Protein AF-A0A7X7FTR9-F1 (afdb_monomer)

Radius of gyration: 17.72 Å; Cα contacts (8 Å, |Δi|>4): 50; chains: 1; bounding box: 36×40×45 Å

Secondary structure (DSSP, 8-state):
-TT-TT---EE--TTHHHHHHHS---SS-HHHHS-SEE--SHHHHHHHHH-TT-----TTHHHHHHHHHTTGGG--HHHHHHHHHT-

Mean predicted aligned error: 7.65 Å

Foldseek 3Di:
DVCDDPDFDEAAPLCVVVCCVPDDHDPDDCPVLPDFHYDNDDVVVVVQVVDPPRPRDGPCVVVNCCVPVNPCPVVDVVVVVVVVVVD

Nearest PDB structures (foldseek):
  8a0c-assembly1_B  TM=8.440E-01  e=2.319E-01  Haemophilus influenzae
  8a0c-assembly1_A  TM=8.253E-01  e=1.195E+00  Haemophilus influenzae

pLDDT: mean 81.58, std 10.78, range [44.09, 96.19]

Solvent-accessible surface area (backbone atoms only — not comparable to full-atom values): 5602 Å² total; per-residue (Å²): 116,84,76,51,84,98,54,67,61,74,43,72,57,59,54,48,72,62,48,60,75,74,42,81,78,67,96,57,62,60,76,79,77,57,69,49,47,73,32,56,49,68,67,56,44,53,52,53,71,69,41,93,75,60,82,40,67,48,95,58,47,68,62,50,46,41,74,77,57,49,92,46,88,74,73,41,70,65,61,55,49,54,58,59,75,75,107

Structure (mmCIF, N/CA/C/O backbone):
data_AF-A0A7X7FTR9-F1
#
_entry.id   AF-A0A7X7FTR9-F1
#
loop_
_atom_site.group_PDB
_atom_site.id
_atom_site.type_symbol
_atom_site.label_atom_id
_atom_site.label_alt_id
_atom_site.label_comp_id
_atom_site.label_asym_id
_atom_site.label_entity_id
_atom_site.label_seq_id
_atom_site.pdbx_PDB_ins_code
_atom_site.Cartn_x
_atom_site.Cartn_y
_atom_site.Cartn_z
_atom_site.occupancy
_atom_site.B_iso_or_equiv
_atom_site.auth_seq_id
_atom_site.auth_comp_id
_atom_site.auth_asym_id
_atom_site.auth_atom_id
_atom_site.pdbx_PDB_model_num
ATOM 1 N N . TYR A 1 1 ? -8.580 3.950 5.517 1.00 44.09 1 TYR A N 1
ATOM 2 C CA . TYR A 1 1 ? -8.695 3.792 4.052 1.00 44.09 1 TYR A CA 1
ATOM 3 C C . TYR A 1 1 ? -7.546 2.942 3.539 1.00 44.09 1 TYR A C 1
ATOM 5 O O . TYR A 1 1 ? -7.824 1.909 2.948 1.00 44.09 1 TYR A O 1
ATOM 13 N N . LEU A 1 2 ? -6.287 3.259 3.891 1.00 54.06 2 LEU A N 1
ATOM 14 C CA . LEU A 1 2 ? -5.279 2.203 4.033 1.00 54.06 2 LEU A CA 1
ATOM 15 C C . LEU A 1 2 ? -5.867 1.140 4.981 1.00 54.06 2 LEU A C 1
ATOM 17 O O . LEU A 1 2 ? -6.400 1.492 6.031 1.00 54.06 2 LEU A O 1
ATOM 21 N N . LEU A 1 3 ? -5.858 -0.125 4.571 1.00 64.69 3 LEU A N 1
ATOM 22 C CA . LEU A 1 3 ? -6.317 -1.270 5.366 1.00 64.69 3 LEU A CA 1
ATOM 23 C C . LEU A 1 3 ? -7.834 -1.291 5.642 1.00 64.69 3 LEU A C 1
ATOM 25 O O . LEU A 1 3 ? -8.284 -1.280 6.788 1.00 64.69 3 LEU A O 1
ATOM 29 N N . LEU A 1 4 ? -8.646 -1.374 4.580 1.00 66.62 4 LEU A N 1
ATOM 30 C CA . LEU A 1 4 ? -10.024 -1.857 4.719 1.00 66.62 4 LEU A CA 1
ATOM 31 C C . LEU A 1 4 ? -10.008 -3.222 5.425 1.00 66.62 4 LEU A C 1
ATOM 33 O O . LEU A 1 4 ? -9.199 -4.098 5.101 1.00 66.62 4 LEU A O 1
ATOM 37 N N . LYS A 1 5 ? -10.885 -3.386 6.419 1.00 66.69 5 LYS A N 1
ATOM 38 C CA . LYS A 1 5 ? -10.989 -4.634 7.172 1.00 66.69 5 LYS A CA 1
ATOM 39 C C . LYS A 1 5 ? -11.285 -5.779 6.195 1.00 66.69 5 LYS A C 1
ATOM 41 O O . LYS A 1 5 ? -12.157 -5.646 5.342 1.00 66.69 5 LYS A O 1
ATOM 46 N N . ASP A 1 6 ? -10.503 -6.849 6.301 1.00 69.25 6 ASP A N 1
ATOM 47 C CA . ASP A 1 6 ? -10.654 -8.088 5.527 1.00 69.25 6 ASP A CA 1
ATOM 48 C C . ASP A 1 6 ? -10.576 -7.938 3.994 1.00 69.25 6 ASP A C 1
ATOM 50 O O . ASP A 1 6 ? -11.076 -8.783 3.256 1.00 69.25 6 ASP A O 1
ATOM 54 N N . LYS A 1 7 ? -9.913 -6.883 3.493 1.00 76.12 7 LYS A N 1
ATOM 55 C CA . LYS A 1 7 ? -9.608 -6.737 2.063 1.00 76.12 7 LYS A CA 1
ATOM 56 C C . LYS A 1 7 ? -8.105 -6.716 1.803 1.00 76.12 7 LYS A C 1
ATOM 58 O O . LYS A 1 7 ? -7.372 -5.956 2.434 1.00 76.12 7 LYS A O 1
ATOM 63 N N . GLY A 1 8 ? -7.676 -7.529 0.840 1.00 78.56 8 GLY A N 1
ATOM 64 C CA . GLY A 1 8 ? -6.377 -7.385 0.189 1.00 78.56 8 GLY A CA 1
ATOM 65 C C . GLY A 1 8 ? -6.408 -6.251 -0.835 1.00 78.56 8 GLY A C 1
ATOM 66 O O . GLY A 1 8 ? -7.476 -5.858 -1.309 1.00 78.56 8 GLY A O 1
ATOM 67 N N . PHE A 1 9 ? -5.241 -5.719 -1.177 1.00 84.06 9 PHE A N 1
ATOM 68 C CA . PHE A 1 9 ? -5.094 -4.729 -2.240 1.00 84.06 9 PHE A CA 1
ATOM 69 C C . PHE A 1 9 ? -3.767 -4.927 -2.966 1.00 84.06 9 PHE A C 1
ATOM 71 O O . PHE A 1 9 ? -2.818 -5.487 -2.417 1.00 84.06 9 PHE A O 1
ATOM 78 N N . ILE A 1 10 ? -3.733 -4.455 -4.207 1.00 89.81 10 ILE A N 1
ATOM 79 C CA . ILE A 1 10 ? -2.541 -4.390 -5.045 1.00 89.81 10 ILE A CA 1
ATOM 80 C C . ILE A 1 10 ? -2.205 -2.908 -5.191 1.00 89.81 10 ILE A C 1
ATOM 82 O O . ILE A 1 10 ? -3.078 -2.099 -5.512 1.00 89.81 10 ILE A O 1
ATOM 86 N N . LEU A 1 11 ? -0.955 -2.548 -4.933 1.00 91.25 11 LEU A N 1
ATOM 87 C CA . LEU A 1 11 ? -0.431 -1.222 -5.228 1.00 91.25 11 LEU A CA 1
ATOM 88 C C . LEU A 1 11 ? 0.128 -1.252 -6.652 1.00 91.25 11 LEU A C 1
ATOM 90 O O . LEU A 1 11 ? 0.985 -2.084 -6.948 1.00 91.25 11 LEU A O 1
ATOM 94 N N . TYR A 1 12 ? -0.325 -0.333 -7.507 1.00 94.50 12 TYR A N 1
ATOM 95 C CA . TYR A 1 12 ? 0.162 -0.190 -8.884 1.00 94.50 12 TYR A CA 1
ATOM 96 C C . TYR A 1 12 ? 0.933 1.128 -9.093 1.00 94.50 12 TYR A C 1
ATOM 98 O O . TYR A 1 12 ? 0.433 2.032 -9.765 1.00 94.50 12 TYR A O 1
ATOM 106 N N . PRO A 1 13 ? 2.113 1.307 -8.468 1.00 93.38 13 PRO A N 1
ATOM 107 C CA . PRO A 1 13 ? 2.898 2.531 -8.596 1.00 93.38 13 PRO A CA 1
ATOM 108 C C . PRO A 1 13 ? 3.769 2.500 -9.867 1.00 93.38 13 PRO A C 1
ATOM 110 O O . PRO A 1 13 ? 4.995 2.465 -9.791 1.00 93.38 13 PRO A O 1
ATOM 113 N N . PHE A 1 14 ? 3.136 2.483 -11.043 1.00 95.38 14 PHE A N 1
ATOM 114 C CA . PHE A 1 14 ? 3.819 2.336 -12.339 1.00 95.38 14 PHE A CA 1
ATOM 115 C C . PHE A 1 14 ? 4.840 3.448 -12.648 1.00 95.38 14 PHE A C 1
ATOM 117 O O . PHE A 1 14 ? 5.776 3.241 -13.414 1.00 95.38 14 PHE A O 1
ATOM 124 N N . ASP A 1 15 ? 4.683 4.622 -12.039 1.00 92.12 15 ASP A N 1
ATOM 125 C CA . ASP A 1 15 ? 5.537 5.798 -12.204 1.00 92.12 15 ASP A CA 1
ATOM 126 C C . ASP A 1 15 ? 6.371 6.118 -10.951 1.00 92.12 15 ASP A C 1
ATOM 128 O O . ASP A 1 15 ? 6.911 7.219 -10.845 1.00 92.12 15 ASP A O 1
ATOM 132 N N . TYR A 1 16 ? 6.512 5.167 -10.015 1.00 90.44 16 TYR A N 1
ATOM 133 C CA . TYR A 1 16 ? 7.145 5.372 -8.704 1.00 90.44 16 TYR A CA 1
ATOM 134 C C . TYR A 1 16 ? 8.465 6.152 -8.761 1.00 90.44 16 TYR A C 1
ATOM 136 O O . TYR A 1 16 ? 8.639 7.131 -8.036 1.00 90.44 16 TYR A O 1
ATOM 144 N N . GLU A 1 17 ? 9.374 5.748 -9.649 1.00 87.75 17 GLU A N 1
ATOM 145 C CA . GLU A 1 17 ? 10.686 6.385 -9.801 1.00 87.75 17 GLU A CA 1
ATOM 146 C C . GLU A 1 17 ? 10.554 7.851 -10.233 1.00 87.75 17 GLU A C 1
ATOM 148 O O . GLU A 1 17 ? 11.187 8.742 -9.672 1.00 87.75 17 GLU A O 1
ATOM 153 N N . THR A 1 18 ? 9.662 8.129 -11.188 1.00 88.62 18 THR A N 1
ATOM 154 C CA . THR A 1 18 ? 9.396 9.500 -11.649 1.00 88.62 18 THR A CA 1
ATOM 155 C C . THR A 1 18 ? 8.716 10.321 -10.557 1.00 88.62 18 THR A C 1
ATOM 157 O O . THR A 1 18 ? 9.038 11.496 -10.376 1.00 88.62 18 THR A O 1
ATOM 160 N N . TYR A 1 19 ? 7.808 9.710 -9.798 1.00 87.00 19 TYR A N 1
ATOM 161 C CA . TYR A 1 19 ? 7.089 10.368 -8.716 1.00 8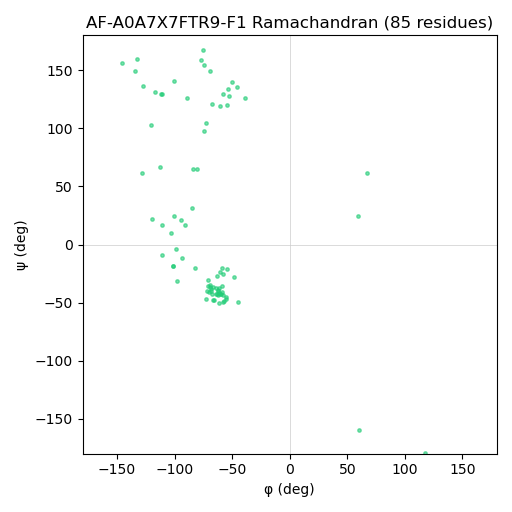7.00 19 TYR A CA 1
ATOM 162 C C . TYR A 1 19 ? 8.023 10.770 -7.566 1.00 87.00 19 TYR A C 1
ATOM 164 O O . TYR A 1 19 ? 7.977 11.919 -7.129 1.00 87.00 19 TYR A O 1
ATOM 172 N N . ILE A 1 20 ? 8.891 9.866 -7.098 1.00 85.19 20 ILE A N 1
ATOM 173 C CA . ILE A 1 20 ? 9.810 10.124 -5.976 1.00 85.19 20 ILE A CA 1
ATOM 174 C C . ILE A 1 20 ? 10.907 11.126 -6.339 1.00 85.19 20 ILE A C 1
ATOM 176 O O . ILE A 1 20 ? 11.301 11.922 -5.488 1.00 85.19 20 ILE A O 1
ATOM 180 N N . VAL A 1 21 ? 11.394 11.110 -7.582 1.00 80.38 21 VAL A N 1
ATOM 181 C CA . VAL A 1 21 ? 12.425 12.056 -8.038 1.00 80.38 21 VAL A CA 1
ATOM 182 C C . VAL A 1 21 ? 11.869 13.479 -8.171 1.00 80.38 21 VAL A C 1
ATOM 184 O O . VAL A 1 21 ? 12.579 14.436 -7.868 1.00 80.38 21 VAL A O 1
ATOM 187 N N . ASN A 1 22 ? 10.607 13.629 -8.594 1.00 79.50 22 ASN A N 1
ATOM 188 C CA . ASN A 1 22 ? 10.023 14.936 -8.926 1.00 79.50 22 ASN A CA 1
ATOM 189 C C . ASN A 1 22 ? 9.104 15.525 -7.847 1.0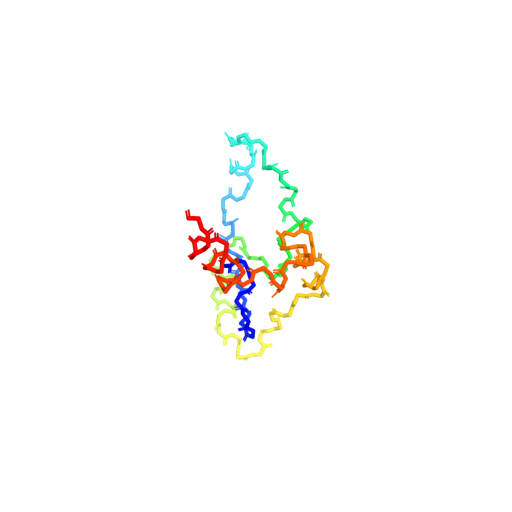0 79.50 22 ASN A C 1
ATOM 191 O O . ASN A 1 22 ? 8.836 16.727 -7.866 1.00 79.50 22 ASN A O 1
ATOM 195 N N . SER A 1 23 ? 8.601 14.712 -6.919 1.00 69.12 23 SER A N 1
ATOM 196 C CA . SER A 1 23 ? 7.720 15.171 -5.843 1.00 69.12 23 SER A CA 1
ATOM 197 C C . SER A 1 23 ? 8.500 15.327 -4.544 1.00 69.12 23 SER A C 1
ATOM 199 O O . SER A 1 23 ? 9.340 14.496 -4.205 1.00 69.12 23 SER A O 1
ATOM 201 N N . ASN A 1 24 ? 8.195 16.387 -3.787 1.00 61.34 24 ASN A N 1
ATOM 202 C CA . ASN A 1 24 ? 8.722 16.580 -2.437 1.00 61.34 24 ASN A CA 1
ATOM 203 C C . ASN A 1 24 ? 8.616 15.279 -1.629 1.00 61.34 24 ASN A C 1
ATOM 205 O O . ASN A 1 24 ? 7.586 14.603 -1.667 1.00 61.34 24 ASN A O 1
ATOM 209 N N . ARG A 1 25 ? 9.706 14.960 -0.916 1.00 75.88 25 ARG A N 1
ATOM 210 C CA . ARG A 1 25 ? 9.898 13.731 -0.134 1.00 75.88 25 ARG A CA 1
ATOM 211 C C . ARG A 1 25 ? 8.599 13.342 0.566 1.00 75.88 25 ARG A C 1
ATOM 213 O O . ARG A 1 25 ? 8.025 14.150 1.298 1.00 75.88 25 ARG A O 1
ATOM 220 N N . LEU A 1 26 ? 8.158 12.106 0.345 1.00 84.75 26 LEU A N 1
ATOM 221 C CA . LEU A 1 26 ? 7.041 11.547 1.093 1.00 84.75 26 LEU A CA 1
ATOM 222 C C . LEU A 1 26 ? 7.282 11.748 2.592 1.00 84.75 26 LEU A C 1
ATOM 224 O O . LEU A 1 26 ? 8.401 11.572 3.075 1.00 84.75 26 LEU A O 1
ATOM 228 N N . ALA A 1 27 ? 6.221 12.086 3.329 1.00 86.81 27 ALA A N 1
ATOM 229 C CA . ALA A 1 27 ? 6.292 12.247 4.782 1.00 86.81 27 ALA A CA 1
ATOM 230 C C . ALA A 1 27 ? 6.793 10.971 5.488 1.00 86.81 27 ALA A C 1
ATOM 232 O O . ALA A 1 27 ? 7.365 11.044 6.572 1.00 86.81 27 ALA A O 1
ATOM 233 N N . PHE A 1 28 ? 6.599 9.816 4.846 1.00 87.12 28 PHE A N 1
ATOM 234 C CA . PHE A 1 28 ? 7.039 8.503 5.293 1.00 87.12 28 PHE A CA 1
ATOM 235 C C . PHE A 1 28 ? 7.675 7.741 4.132 1.00 87.12 28 PHE A C 1
ATOM 237 O O . PHE A 1 28 ? 7.263 7.898 2.984 1.00 87.12 28 PHE A O 1
ATOM 244 N N . ASP A 1 29 ? 8.646 6.879 4.431 1.00 87.50 29 ASP A N 1
ATOM 245 C CA . ASP A 1 29 ? 9.237 5.993 3.428 1.00 87.50 29 ASP A CA 1
ATOM 246 C C . ASP A 1 29 ? 8.174 5.051 2.831 1.00 87.50 29 ASP A C 1
ATOM 248 O O . ASP A 1 29 ? 7.548 4.259 3.540 1.00 87.50 29 ASP A O 1
ATOM 252 N N . PHE A 1 30 ? 7.957 5.132 1.518 1.00 87.56 30 PHE A N 1
ATOM 253 C CA . PHE A 1 30 ? 6.894 4.381 0.846 1.00 87.56 30 PHE A CA 1
ATOM 254 C C . PHE A 1 30 ? 7.025 2.869 1.045 1.00 87.56 30 PHE A C 1
ATOM 256 O O . PHE A 1 30 ? 6.033 2.187 1.318 1.00 87.56 30 PHE A O 1
ATOM 263 N N . ASN A 1 31 ? 8.245 2.346 0.924 1.00 86.00 31 ASN A N 1
ATOM 264 C CA . ASN A 1 31 ? 8.504 0.912 0.983 1.00 86.00 31 ASN A CA 1
ATOM 265 C C . ASN A 1 31 ? 8.275 0.349 2.388 1.00 86.00 31 ASN A C 1
ATOM 267 O O . ASN A 1 31 ? 7.721 -0.742 2.520 1.00 86.00 31 ASN A O 1
ATOM 271 N N . THR A 1 32 ? 8.623 1.123 3.414 1.00 87.06 32 THR A N 1
ATOM 272 C CA . THR A 1 32 ? 8.451 0.773 4.827 1.00 87.06 32 THR A CA 1
ATOM 273 C C . THR A 1 32 ? 6.988 0.839 5.261 1.00 87.06 32 THR A C 1
ATOM 275 O O . THR A 1 32 ? 6.490 -0.079 5.912 1.00 87.06 32 THR A O 1
ATOM 278 N N . TYR A 1 33 ? 6.281 1.914 4.904 1.00 86.69 33 TYR A N 1
ATOM 279 C CA . TYR A 1 33 ? 4.961 2.220 5.469 1.00 86.69 33 TYR A CA 1
ATOM 280 C C . TYR A 1 33 ? 3.778 1.808 4.579 1.00 86.69 33 TYR A C 1
ATOM 282 O O . TYR A 1 33 ? 2.625 1.903 5.002 1.00 86.69 33 TYR A O 1
ATOM 290 N N . THR A 1 34 ? 4.052 1.295 3.376 1.00 85.31 34 THR A N 1
ATOM 291 C CA . THR A 1 34 ? 3.039 0.825 2.413 1.00 85.31 34 THR A CA 1
ATOM 292 C C . THR A 1 34 ? 3.356 -0.604 1.936 1.00 85.31 34 THR A C 1
ATOM 294 O O . THR A 1 34 ? 3.649 -0.829 0.761 1.00 85.31 34 THR A O 1
ATOM 297 N N . PRO A 1 35 ? 3.389 -1.609 2.827 1.00 82.38 35 PRO A N 1
ATOM 298 C CA . PRO A 1 35 ? 3.635 -3.000 2.471 1.00 82.38 35 PRO A CA 1
ATOM 299 C C . PRO A 1 35 ? 2.410 -3.635 1.815 1.00 82.38 35 PRO A C 1
ATOM 301 O O . PRO A 1 35 ? 1.296 -3.111 1.858 1.00 82.38 35 PRO A O 1
ATOM 304 N N . GLY A 1 36 ? 2.642 -4.804 1.237 1.00 85.12 36 GLY A N 1
ATOM 305 C CA . GLY A 1 36 ? 1.697 -5.495 0.376 1.00 85.12 36 GLY A CA 1
ATOM 306 C C . GLY A 1 36 ? 2.271 -5.650 -1.024 1.00 85.12 36 GLY A C 1
ATO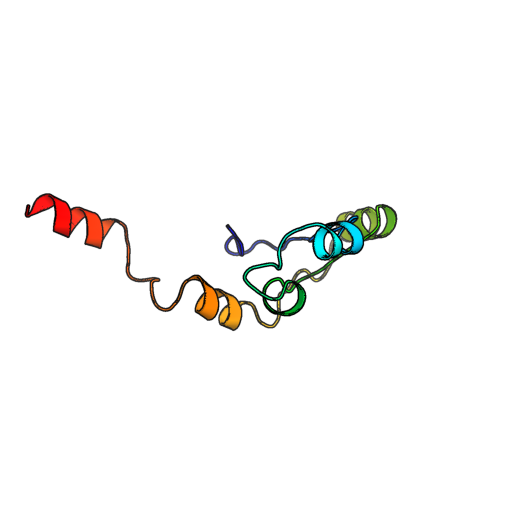M 307 O O . GLY A 1 36 ? 3.402 -5.238 -1.304 1.00 85.12 36 GLY A O 1
ATOM 308 N N . VAL A 1 37 ? 1.477 -6.264 -1.895 1.00 90.00 37 VAL A N 1
ATOM 309 C CA . VAL A 1 37 ? 1.866 -6.538 -3.278 1.00 90.00 37 VAL A CA 1
ATOM 310 C C . VAL A 1 37 ? 1.986 -5.222 -4.044 1.00 90.00 37 VAL A C 1
ATOM 312 O O . VAL A 1 37 ? 1.017 -4.468 -4.144 1.00 90.00 37 VAL A O 1
ATOM 315 N N . LYS A 1 38 ? 3.180 -4.963 -4.583 1.00 90.88 38 LYS A N 1
ATOM 316 C CA . LYS A 1 38 ? 3.469 -3.850 -5.491 1.00 90.88 38 LYS A CA 1
ATOM 317 C C . LYS A 1 38 ? 3.782 -4.411 -6.871 1.00 90.88 38 LYS A C 1
ATOM 319 O O . LYS A 1 38 ? 4.617 -5.305 -6.985 1.00 90.88 38 LYS A O 1
ATOM 324 N N . VAL A 1 39 ? 3.129 -3.879 -7.892 1.00 94.50 39 VAL A N 1
ATOM 325 C CA . VAL A 1 39 ? 3.378 -4.211 -9.300 1.00 94.50 39 VAL A CA 1
ATOM 326 C C . VAL A 1 39 ? 3.609 -2.914 -10.063 1.00 94.50 39 VAL A C 1
ATOM 328 O O . VAL A 1 39 ? 2.927 -1.928 -9.810 1.00 94.50 39 VAL A O 1
ATOM 331 N N . TYR A 1 40 ? 4.610 -2.886 -10.936 1.00 95.25 40 TYR A N 1
ATOM 332 C CA . TYR A 1 40 ? 5.096 -1.645 -11.559 1.00 95.25 40 TYR A CA 1
ATOM 333 C C . TYR A 1 40 ? 4.786 -1.576 -13.056 1.00 95.25 40 TYR A C 1
ATOM 335 O O . TYR A 1 40 ? 4.939 -0.529 -13.674 1.00 95.25 40 TYR A O 1
ATOM 343 N N . ASP A 1 41 ? 4.303 -2.673 -13.626 1.00 96.19 41 ASP A N 1
ATOM 344 C CA . ASP A 1 41 ? 3.919 -2.777 -15.022 1.00 96.19 41 ASP A CA 1
ATOM 345 C C . ASP A 1 41 ? 2.549 -3.450 -15.167 1.00 96.19 41 ASP A C 1
ATOM 347 O O . ASP A 1 41 ? 2.027 -4.102 -14.253 1.00 96.19 41 ASP A O 1
ATOM 351 N N . PHE A 1 42 ? 1.938 -3.216 -16.324 1.00 96.00 42 PHE A N 1
ATOM 352 C CA . PHE A 1 42 ? 0.570 -3.631 -16.597 1.00 96.00 42 PHE A CA 1
ATOM 353 C C . PHE A 1 42 ? 0.422 -5.156 -16.654 1.00 96.00 42 PHE A C 1
ATOM 355 O O . PHE A 1 42 ? -0.579 -5.690 -16.175 1.00 96.00 42 PHE A O 1
ATOM 362 N N . ASP A 1 43 ? 1.418 -5.864 -17.183 1.00 95.94 43 ASP A N 1
ATOM 363 C CA . ASP A 1 43 ? 1.364 -7.319 -17.317 1.00 95.94 43 ASP A CA 1
ATOM 364 C C . ASP A 1 43 ? 1.395 -7.992 -15.938 1.00 95.94 43 ASP A C 1
ATOM 366 O O . ASP A 1 43 ? 0.583 -8.880 -15.655 1.00 95.94 43 ASP A O 1
ATOM 370 N N . ALA A 1 44 ? 2.247 -7.506 -15.032 1.00 93.56 44 ALA A N 1
ATOM 371 C CA . ALA A 1 44 ? 2.289 -7.941 -13.640 1.00 93.56 44 ALA A CA 1
ATOM 372 C C . ALA A 1 44 ? 0.973 -7.646 -12.900 1.00 93.56 44 ALA A C 1
ATOM 374 O O . ALA A 1 44 ? 0.490 -8.490 -12.136 1.00 93.56 44 ALA A O 1
ATOM 375 N N . LEU A 1 45 ? 0.350 -6.488 -13.152 1.00 94.31 45 LEU A N 1
ATOM 376 C CA . LEU A 1 45 ? -0.968 -6.166 -12.601 1.00 94.31 45 LEU A CA 1
ATOM 377 C C . LEU A 1 45 ? -2.033 -7.161 -13.074 1.00 94.31 45 LEU A C 1
ATOM 379 O O . LEU A 1 45 ? -2.757 -7.725 -12.248 1.00 94.31 45 LEU A O 1
ATOM 383 N N . MET A 1 46 ? -2.109 -7.405 -14.383 1.00 94.88 46 MET A N 1
ATOM 384 C CA . MET A 1 46 ? -3.079 -8.332 -14.964 1.00 94.88 46 MET A CA 1
ATOM 385 C C . MET A 1 46 ? -2.883 -9.754 -14.443 1.00 94.88 46 MET A C 1
ATOM 387 O O . MET A 1 46 ? -3.860 -10.410 -14.073 1.00 94.88 46 MET A O 1
ATOM 391 N N . TYR A 1 47 ? -1.632 -10.199 -14.326 1.00 92.31 47 TYR A N 1
ATOM 392 C CA . TYR A 1 47 ? -1.297 -11.483 -13.724 1.00 92.31 47 TYR A CA 1
ATOM 393 C C . TYR A 1 47 ? -1.807 -11.581 -12.279 1.00 92.31 47 TYR A C 1
ATOM 395 O O . TYR A 1 47 ? -2.506 -12.536 -11.935 1.00 92.31 47 TYR A O 1
ATOM 403 N N . CYS A 1 48 ? -1.538 -10.576 -11.439 1.00 90.75 48 CYS A N 1
ATOM 404 C CA . CYS A 1 48 ? -2.017 -10.557 -10.055 1.00 90.75 48 CYS A CA 1
ATOM 405 C C . CYS A 1 48 ? -3.550 -10.557 -9.952 1.00 90.75 48 CYS A C 1
ATOM 407 O O . CYS A 1 48 ? -4.094 -11.213 -9.067 1.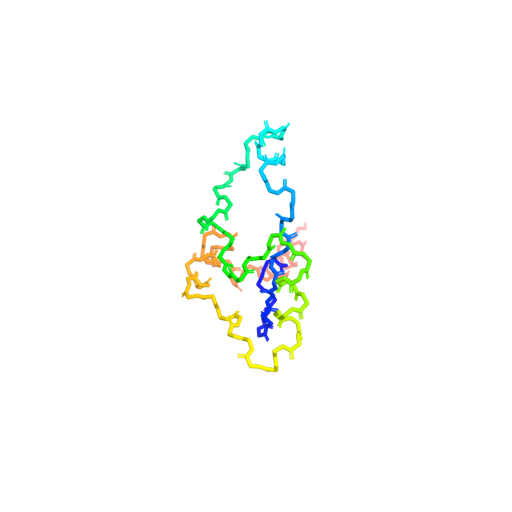00 90.75 48 CYS A O 1
ATOM 409 N N . MET A 1 49 ? -4.251 -9.858 -10.849 1.00 89.50 49 MET A N 1
ATOM 410 C CA . MET A 1 49 ? -5.719 -9.803 -10.851 1.00 89.50 49 MET A CA 1
ATOM 411 C C . MET A 1 49 ? -6.378 -11.118 -11.292 1.00 89.50 49 MET A C 1
ATOM 413 O O . MET A 1 49 ? -7.480 -11.432 -10.844 1.00 89.50 49 MET A O 1
ATOM 417 N N . GLN A 1 50 ? -5.730 -11.886 -12.169 1.00 91.06 50 GLN A N 1
ATOM 418 C CA . 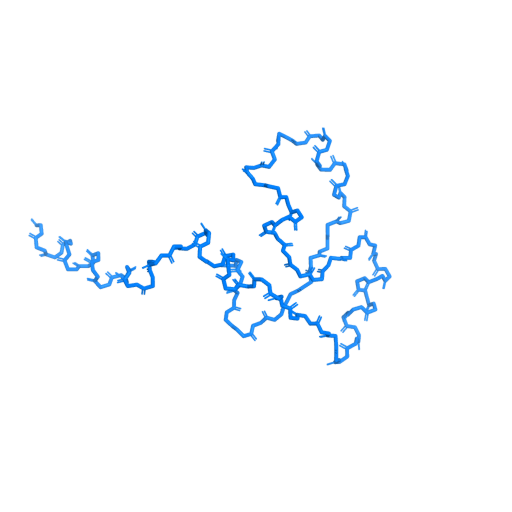GLN A 1 50 ? -6.265 -13.150 -12.695 1.00 91.06 50 GLN A CA 1
ATOM 419 C C . GLN A 1 50 ? -6.036 -14.340 -11.748 1.00 91.06 50 GLN A C 1
ATOM 421 O O . GLN A 1 50 ? -6.738 -15.352 -11.821 1.00 91.06 50 GLN A O 1
ATOM 426 N N . GLN A 1 51 ? -5.079 -14.220 -10.829 1.00 85.44 51 GLN A N 1
ATOM 427 C CA . GLN A 1 51 ? -4.763 -15.226 -9.820 1.00 85.44 51 GLN A CA 1
ATOM 428 C C . GLN A 1 51 ? -5.848 -15.272 -8.730 1.00 85.44 51 GLN A C 1
ATOM 430 O O . GLN A 1 51 ? -5.880 -14.441 -7.824 1.00 85.44 51 GLN A O 1
ATOM 435 N N . LYS A 1 52 ? -6.707 -16.303 -8.752 1.00 69.81 52 LYS A N 1
ATOM 436 C CA . LYS A 1 52 ? -7.735 -16.530 -7.709 1.00 69.81 52 LYS A CA 1
ATOM 437 C C . LYS A 1 52 ? -7.160 -16.696 -6.293 1.00 69.81 52 LYS A C 1
ATOM 439 O O . LYS A 1 52 ? -7.894 -16.532 -5.324 1.00 69.81 52 LYS A O 1
ATOM 444 N N . THR A 1 53 ? -5.878 -17.037 -6.177 1.00 70.31 53 THR A N 1
ATOM 445 C CA . THR A 1 53 ? -5.178 -17.321 -4.915 1.00 70.31 53 THR A CA 1
ATOM 446 C C . THR A 1 53 ? -4.002 -16.380 -4.665 1.00 70.31 53 THR A C 1
ATOM 448 O O . THR A 1 53 ? -3.087 -16.743 -3.928 1.00 70.31 53 THR A O 1
ATOM 451 N N . ALA A 1 54 ? -3.978 -15.192 -5.286 1.00 76.25 54 ALA A N 1
ATOM 452 C CA . ALA A 1 54 ? -2.935 -14.213 -5.001 1.00 76.25 54 ALA A CA 1
ATOM 453 C C . ALA A 1 54 ? -2.883 -13.939 -3.490 1.00 76.25 54 ALA A C 1
ATOM 455 O O . ALA A 1 54 ? -3.871 -13.519 -2.883 1.00 76.25 54 ALA A O 1
ATOM 456 N N . ASN A 1 55 ? -1.731 -14.203 -2.873 1.00 81.88 55 ASN A N 1
ATOM 457 C CA . ASN A 1 55 ? -1.534 -13.908 -1.465 1.00 81.88 55 ASN A CA 1
ATOM 458 C C . ASN A 1 55 ? -1.360 -12.389 -1.305 1.00 81.88 55 ASN A C 1
ATOM 460 O O . ASN A 1 55 ? -0.278 -11.853 -1.517 1.00 81.88 55 ASN A O 1
ATOM 464 N N . LEU A 1 56 ? -2.449 -11.703 -0.952 1.00 85.25 56 LEU A N 1
ATOM 465 C CA . LEU A 1 56 ? -2.476 -10.260 -0.684 1.00 85.25 56 LEU A CA 1
ATOM 466 C C . LEU A 1 56 ? -2.309 -9.944 0.812 1.00 85.25 56 LEU A C 1
ATOM 468 O O . LEU A 1 56 ? -2.738 -8.885 1.279 1.00 85.25 56 LEU A O 1
ATOM 472 N N . THR A 1 57 ? -1.748 -10.883 1.578 1.00 80.31 57 THR A N 1
ATOM 473 C CA . THR A 1 57 ? -1.506 -10.698 3.010 1.00 80.31 57 THR A CA 1
ATOM 474 C C . THR A 1 57 ? -0.410 -9.662 3.223 1.00 80.31 57 THR A C 1
ATOM 476 O O . THR A 1 57 ? 0.484 -9.477 2.400 1.00 80.31 57 THR A O 1
ATOM 479 N N . ILE A 1 58 ? -0.515 -8.943 4.334 1.00 82.62 58 ILE A N 1
ATOM 480 C CA . ILE A 1 58 ? 0.433 -7.911 4.727 1.00 82.62 58 ILE A CA 1
ATOM 481 C C . ILE A 1 58 ? 1.001 -8.331 6.072 1.00 82.62 58 ILE A C 1
ATOM 483 O O . ILE A 1 58 ? 0.335 -8.169 7.094 1.00 82.62 58 ILE A O 1
ATOM 487 N N . ASP A 1 59 ? 2.220 -8.858 6.061 1.00 79.44 59 ASP A N 1
ATOM 488 C CA . ASP A 1 59 ? 2.839 -9.464 7.246 1.00 79.44 59 ASP A CA 1
ATOM 489 C C . ASP A 1 59 ? 2.943 -8.474 8.419 1.00 79.44 59 ASP A C 1
ATOM 491 O O . ASP A 1 59 ? 2.678 -8.822 9.565 1.00 79.44 59 ASP A O 1
ATOM 495 N N . ASN A 1 60 ? 3.202 -7.194 8.130 1.00 82.00 60 ASN A N 1
ATOM 496 C CA . ASN A 1 60 ? 3.359 -6.141 9.142 1.00 82.00 60 ASN A CA 1
ATOM 497 C C . ASN A 1 60 ? 2.101 -5.268 9.328 1.00 82.00 60 ASN A C 1
ATOM 499 O O . ASN A 1 60 ? 2.200 -4.114 9.755 1.00 82.00 60 ASN A O 1
ATOM 503 N N . LYS A 1 61 ? 0.906 -5.783 8.997 1.00 81.88 61 LYS A N 1
ATOM 504 C CA . LYS A 1 61 ? -0.353 -5.012 9.023 1.00 81.88 61 LYS A CA 1
ATOM 505 C C . LYS A 1 61 ? -0.622 -4.376 10.385 1.00 81.88 61 LYS A C 1
ATOM 507 O O . LYS A 1 61 ? -0.948 -3.194 10.448 1.00 81.88 61 LYS A O 1
ATOM 512 N N . GLU A 1 62 ? -0.481 -5.142 11.464 1.00 83.19 62 GLU A N 1
ATOM 513 C CA . GLU A 1 62 ? -0.745 -4.661 12.826 1.00 83.19 62 GLU A CA 1
ATOM 514 C C . GLU A 1 62 ? 0.202 -3.531 13.228 1.00 83.19 62 GLU A C 1
ATOM 516 O O . GLU A 1 62 ? -0.238 -2.511 13.762 1.00 83.19 62 GLU A O 1
ATOM 521 N N . TRP A 1 63 ? 1.490 -3.672 12.903 1.00 86.19 63 TRP A N 1
ATOM 522 C CA . TRP A 1 63 ? 2.493 -2.648 13.183 1.00 86.19 63 TRP A CA 1
ATOM 523 C C . TRP A 1 63 ? 2.154 -1.328 12.482 1.00 86.19 63 TRP A C 1
ATOM 525 O O . TRP A 1 63 ? 2.201 -0.272 13.109 1.00 86.19 63 TRP A O 1
ATOM 535 N N . ILE A 1 64 ? 1.723 -1.380 11.220 1.00 85.12 64 ILE A N 1
ATOM 536 C CA . ILE A 1 64 ? 1.357 -0.186 10.440 1.00 85.12 64 ILE A CA 1
ATOM 537 C C . ILE A 1 64 ? 0.073 0.454 10.926 1.00 85.12 64 ILE A C 1
ATOM 539 O O . ILE A 1 64 ? 0.009 1.680 11.026 1.00 85.12 64 ILE A O 1
ATOM 543 N N . ILE A 1 65 ? -0.933 -0.355 11.268 1.00 81.38 65 ILE A N 1
ATOM 544 C CA . ILE A 1 65 ? -2.144 0.166 11.906 1.00 81.38 65 ILE A CA 1
ATOM 545 C C . ILE A 1 65 ? -1.745 0.938 13.160 1.00 81.38 65 ILE A C 1
ATOM 547 O O . ILE A 1 65 ? -2.183 2.070 13.341 1.00 81.38 65 ILE A O 1
ATOM 551 N N . LYS A 1 66 ? -0.848 0.383 13.980 1.00 84.75 66 LYS A N 1
ATOM 552 C CA . LYS A 1 66 ? -0.361 1.064 15.177 1.00 84.75 66 LYS A CA 1
ATOM 553 C C . LYS A 1 66 ? 0.378 2.370 14.859 1.00 84.75 66 LYS A C 1
ATOM 555 O O . LYS A 1 66 ? 0.150 3.344 15.568 1.00 84.75 66 LYS A O 1
ATOM 560 N N . GLN A 1 67 ? 1.202 2.427 13.808 1.00 85.62 67 GLN A N 1
ATOM 561 C CA . GLN A 1 67 ? 1.914 3.661 13.436 1.00 85.62 67 GLN A CA 1
ATOM 562 C C . GLN A 1 67 ? 0.965 4.796 13.016 1.00 85.62 67 GLN A C 1
ATOM 564 O O . GLN A 1 67 ? 1.172 5.938 13.417 1.00 85.62 67 GLN A O 1
ATOM 569 N N . PHE A 1 68 ? -0.075 4.501 12.227 1.00 82.88 68 PHE A N 1
ATOM 570 C CA . PHE A 1 68 ? -0.944 5.538 11.647 1.00 82.88 68 PHE A CA 1
ATOM 571 C C . PHE A 1 68 ? -2.249 5.788 12.414 1.00 82.88 68 PHE A C 1
ATOM 573 O O . PHE A 1 68 ? -2.745 6.912 12.413 1.00 82.88 68 PHE A O 1
ATOM 580 N N . TRP A 1 69 ? -2.824 4.768 13.056 1.00 78.25 69 TRP A N 1
ATOM 581 C CA . TRP A 1 69 ? -4.064 4.890 13.836 1.00 78.25 69 TRP A CA 1
ATOM 582 C C . TRP A 1 69 ? -3.818 4.969 15.344 1.00 78.25 69 TRP A C 1
ATOM 584 O O . TRP A 1 69 ? -4.698 5.441 16.066 1.00 78.25 69 TRP A O 1
ATOM 594 N N . GLY A 1 70 ? -2.646 4.552 15.835 1.00 75.81 70 GLY A N 1
ATOM 595 C CA . GLY A 1 70 ? -2.347 4.498 17.268 1.00 75.81 70 GLY A CA 1
ATOM 596 C C . GLY A 1 70 ? -3.289 3.567 18.039 1.00 75.81 70 GLY A C 1
ATOM 597 O O . GLY A 1 70 ? -3.969 2.715 17.469 1.00 75.81 70 GLY A O 1
ATOM 598 N N . GLU A 1 71 ? -3.381 3.764 19.353 1.00 70.69 71 GLU A N 1
ATOM 599 C CA . GLU A 1 71 ? -4.330 3.056 20.233 1.00 70.69 71 GLU A CA 1
ATOM 600 C C . GLU A 1 71 ? -5.711 3.747 20.257 1.00 70.69 71 GLU A C 1
ATOM 602 O O . GLU A 1 71 ? -6.439 3.728 21.244 1.00 70.69 71 GLU A O 1
ATOM 607 N N . ASN A 1 72 ? -6.103 4.381 19.147 1.00 66.44 72 ASN A N 1
ATOM 608 C CA . ASN A 1 72 ? -7.315 5.202 19.074 1.00 66.44 72 ASN A CA 1
ATOM 609 C C . ASN A 1 72 ? -8.559 4.420 18.634 1.00 66.44 72 ASN A C 1
ATOM 611 O O . ASN A 1 72 ? -9.573 5.025 18.288 1.00 66.44 72 ASN A O 1
ATOM 615 N N . ALA A 1 73 ? -8.537 3.083 18.698 1.00 56.31 73 ALA A N 1
ATOM 616 C CA . ALA A 1 73 ? -9.721 2.250 18.452 1.00 56.31 73 ALA A CA 1
ATOM 617 C C . ALA A 1 73 ? -10.921 2.643 19.349 1.00 56.31 73 ALA A C 1
ATOM 619 O O . ALA A 1 73 ? -12.077 2.352 19.033 1.00 56.31 73 ALA A O 1
ATOM 620 N N . HIS A 1 74 ? -10.639 3.326 20.461 1.00 55.00 74 HIS A N 1
ATOM 621 C CA . HIS A 1 74 ? -11.598 3.795 21.458 1.00 55.00 74 HIS A CA 1
ATOM 622 C C . HIS A 1 74 ? -12.086 5.236 21.224 1.00 55.00 74 HIS A C 1
ATOM 624 O O . HIS A 1 74 ? -13.074 5.639 21.838 1.00 55.00 74 HIS A O 1
ATOM 630 N N . MET A 1 75 ? -11.457 6.012 20.329 1.00 60.84 75 MET A N 1
ATOM 631 C CA . MET A 1 75 ? -11.894 7.370 19.971 1.00 60.84 75 MET A CA 1
ATOM 632 C C . MET A 1 75 ? -13.048 7.303 18.966 1.00 60.84 75 MET A C 1
ATOM 634 O O . MET A 1 75 ? -12.937 7.676 17.801 1.00 60.84 75 MET A O 1
ATOM 638 N N . LYS A 1 76 ? -14.169 6.749 19.423 1.00 66.81 76 LYS A N 1
ATOM 639 C CA . LYS A 1 76 ? -15.408 6.666 18.654 1.00 66.81 76 LYS A CA 1
ATOM 640 C C . LYS A 1 76 ? -16.073 8.036 18.605 1.00 66.81 76 LYS A C 1
ATOM 642 O O . LYS A 1 76 ? -15.928 8.838 19.529 1.00 66.81 76 LYS A O 1
ATOM 647 N N . ASN A 1 77 ? -16.879 8.256 17.566 1.00 73.62 77 ASN A N 1
ATOM 648 C CA . ASN A 1 77 ? -17.770 9.415 17.476 1.00 73.62 77 ASN A CA 1
ATOM 649 C C . ASN A 1 77 ? -18.585 9.628 18.758 1.00 73.62 77 ASN A C 1
ATOM 651 O O . ASN A 1 77 ? -18.880 10.766 19.082 1.00 73.62 77 ASN A O 1
ATOM 655 N N . ASP A 1 78 ? -18.874 8.574 19.525 1.00 78.94 78 ASP A N 1
ATOM 656 C CA . ASP A 1 78 ? -19.569 8.652 20.813 1.00 78.94 78 ASP A CA 1
ATOM 657 C C . ASP A 1 78 ? -18.836 9.525 21.844 1.00 78.94 78 ASP A C 1
ATOM 659 O O . ASP A 1 78 ? -19.462 10.308 22.555 1.00 78.94 78 ASP A O 1
ATOM 663 N N . ALA A 1 79 ? -17.502 9.439 21.918 1.00 76.50 79 ALA A N 1
ATOM 664 C CA . ALA A 1 79 ? -16.709 10.256 22.838 1.00 76.50 79 ALA A CA 1
ATOM 665 C C . ALA A 1 79 ? -16.740 11.739 22.434 1.00 76.50 79 ALA A C 1
ATOM 667 O O . ALA A 1 79 ? -16.872 12.618 23.287 1.00 76.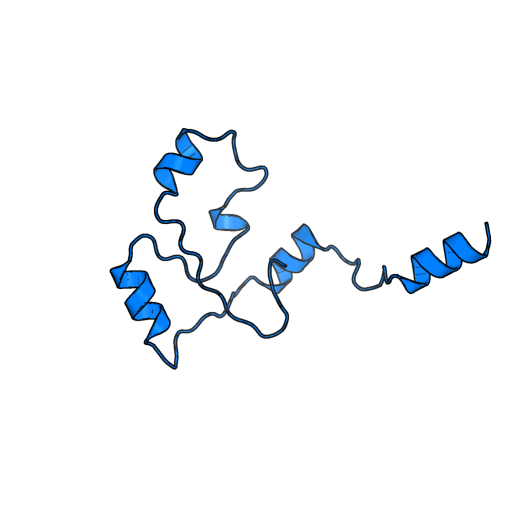50 79 ALA A O 1
ATOM 668 N N . LEU A 1 80 ? -16.677 12.008 21.126 1.00 79.75 80 LEU A N 1
ATOM 669 C CA . LEU A 1 80 ? -16.820 13.353 20.572 1.00 79.75 80 LEU A CA 1
ATOM 670 C C . LEU A 1 80 ? -18.239 13.897 20.792 1.00 79.75 80 LEU A C 1
ATOM 672 O O . LEU A 1 80 ? -18.400 15.012 21.280 1.00 79.75 80 LEU A O 1
ATOM 676 N N . TYR A 1 81 ? -19.257 13.093 20.489 1.00 84.38 81 TYR A N 1
ATOM 677 C CA . TYR A 1 81 ? -20.669 13.414 20.675 1.00 84.38 81 TYR A CA 1
ATOM 678 C C . TYR A 1 81 ? -20.970 13.768 22.128 1.00 84.38 81 TYR A C 1
ATOM 680 O O . TYR A 1 81 ? -21.563 14.811 22.390 1.00 84.38 81 TYR A O 1
ATOM 688 N N . ASN A 1 82 ? -20.508 12.952 23.078 1.00 84.88 82 ASN A N 1
ATOM 689 C CA . ASN A 1 82 ? -20.692 13.229 24.498 1.00 84.88 82 ASN A CA 1
ATOM 690 C C . ASN A 1 82 ? -20.034 14.556 24.887 1.00 84.88 82 ASN A C 1
ATOM 692 O O . ASN A 1 82 ? -20.656 15.359 25.571 1.00 84.88 82 ASN A O 1
ATOM 696 N N . LYS A 1 83 ? -18.820 14.836 24.402 1.00 84.19 83 LYS A N 1
ATOM 697 C CA . LYS A 1 83 ? -18.135 16.099 24.699 1.00 84.19 83 LYS A CA 1
ATOM 698 C C . LYS A 1 83 ? -18.871 17.318 24.131 1.00 84.19 83 LYS A C 1
ATOM 700 O O . LYS A 1 83 ? -18.918 18.336 24.803 1.00 84.19 83 LYS A O 1
ATOM 705 N N . ILE A 1 84 ? -19.460 17.205 22.938 1.00 89.69 84 ILE A N 1
ATOM 706 C CA . ILE A 1 84 ? -20.257 18.275 22.313 1.00 89.69 84 ILE A CA 1
ATOM 707 C C . ILE A 1 84 ? -21.599 18.464 23.024 1.00 89.69 84 ILE A C 1
ATOM 709 O O . ILE A 1 84 ? -22.032 19.590 23.216 1.00 89.69 84 ILE A O 1
ATOM 713 N N . LYS A 1 85 ? -22.259 17.376 23.432 1.00 88.12 85 LYS A N 1
ATOM 714 C CA . LYS A 1 85 ? -23.576 17.417 24.084 1.00 88.12 85 LYS A CA 1
ATOM 715 C C . LYS A 1 85 ? -23.570 18.156 25.430 1.00 88.12 85 LYS A C 1
ATOM 717 O O . LYS A 1 85 ? -24.619 18.636 25.846 1.00 88.12 85 LYS A O 1
ATOM 722 N N . PHE A 1 86 ? -22.430 18.185 26.119 1.00 78.81 86 PHE A N 1
ATOM 723 C CA . PHE A 1 86 ? -22.270 18.834 27.425 1.00 78.81 86 PHE A CA 1
ATOM 724 C C . PHE A 1 86 ? -21.548 20.197 27.359 1.00 78.81 86 PHE A C 1
ATOM 726 O O . PHE A 1 86 ? -21.179 20.720 28.411 1.00 78.81 86 PHE A O 1
ATOM 733 N N . LEU A 1 87 ? -21.332 20.752 26.158 1.00 67.25 87 LEU A N 1
ATOM 734 C CA . LEU A 1 87 ? -20.978 22.165 25.943 1.00 67.25 87 LEU A CA 1
ATOM 735 C C . LEU A 1 87 ? -22.247 23.022 25.889 1.00 67.25 87 LEU A C 1
ATOM 737 O O . LEU A 1 87 ? -22.180 24.166 26.386 1.00 67.25 87 LEU A O 1
#

Sequence (87 aa):
YLLLKDKGFILYPFDYETYIVNSNRLAFDFNTYTPGVKVYDFDALMYCMQQKTANLTIDNKEWIIKQFWGENAHMKNDALYNKIKFL

=== Feature glossary ===
A reading guide for the features in this record.

Start from the sequence.

  · This is the polypeptide sequence — one letter per residue, N-terminus first. Length ranges from a few dozen residues for small domains to over a thousand for large multi-domain proteins.

Fold it, and you get atomic coordinates and the backbone conformation that goes with them.

  · Structure coordinates are given as an mmCIF _atom_site loop: one row per atom with element, residue name, chain id, sequence number, and x/y/z position in Å. Only the four main-chain atoms per residue are included here; side chains are omitted to keep the record compact.

  · Backbone dihedral angles. Every residue except chain termini has a φ (preceding-C → N → Cα → C) and a ψ (N → Cα → C → next-N). They are reported in degrees following the IUPAC sign convention. Secondary structure is essentially a statement about which (φ, ψ) basin each residue occupies.

  · The SS8 string is DSSP's per-residue secondary-structure call. α-helix (H) means an i→i+4 H-bond ladder; β-strand (E) means the residue participates in a β-sheet; 3₁₀ (G) and π (I) are tighter and wider helices; T/S are turns/bends; '-' is loop.

  · SS3 is a coarse helix/strand/coil call (letters a/b/c) made by the P-SEA algorithm from inter-Cα distances and dihedrals. It is less detailed than DSSP but needs only Cα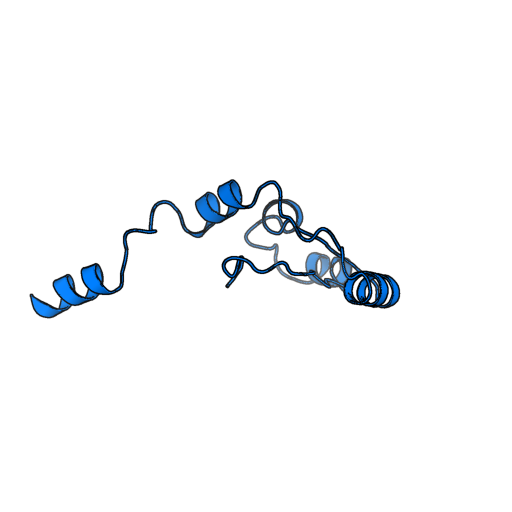 positions.

Summarize the fold with a handful of shape descriptors and a per-residue structural alphabet.

  · Radius of gyration (Rg) is the root-mean-square distance of Cα atoms from their centroid — a single number for overall size and compactness. A globular domain of N residues has Rg ≈ 2.2·N^0.38 Å; an extended or disordered chain has a much larger Rg. The Cα contact count is the number of residue pairs whose Cα atoms are within 8 Å and are more than four positions apart in sequence — a standard proxy for tertiary packing density. The bounding box is the smallest axis-aligned box enclosing all Cα atoms.

  · The Foldseek 3Di string encodes local tertiary 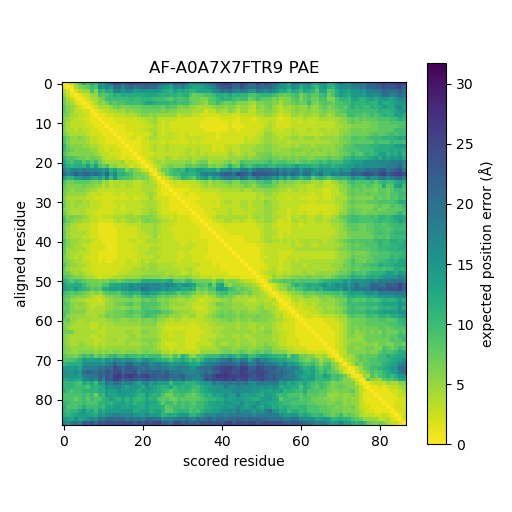geometry as a 20-letter alphabet — one character per residue — derived from the relative positions of nearby Cα atoms. Unlike the amino-acid sequence, 3Di is a direct function of the 3D structure, so two proteins with the same fold have similar 3Di strings even at low sequence identity.

  · Solvent-accessible surface area (SASA) is the area in Å² traced out by the centre of a 1.4 Å probe sphere (a water molecule) rolled over the protein's van der Waals surface (Shrake–Rupley / Lee–Richards construction). Buried residues have near-zero SASA; fully exposed residues can exceed 200 Å². The total SASA scales roughly with the number of surface residues.

Ask how reliable the model is.

  · pLDDT (predicted Local Distance Difference Test) is AlphaFold's per-residue confidence score, ranging from 0 to 100. Values above 90 indicate high confidence (typically well-packed cores); 70–90 is confident; 50–70 low confidence; below 50 usually means the region is disordered or the prediction is unreliable there. AlphaFold stores pLDDT in the mmCIF B-factor column.

  · B-factor (Debye–Waller factor) reflects atomic displacement in the crystal lattice. It is an experimental observable (units Å²), not a prediction; low values mean the atom is pinned down, high values mean it moves or is heterogeneous across the crystal.

  · Predicted Aligned Error (PAE) is an AlphaFold confidence matrix: entry (i, j) is the expected error in the position of residue j, in ångströms, when the prediction is superimposed on the true structure at residue i. Low PAE within a block of residues means that block is internally rigid and well-predicted; high PAE between two blocks means their relative placement is uncertain even if each block individually is confident.

Place it in context: what it resembles, what it is annotated as, and how it looks.

  · Nearest PDB neighbors are the top structural matches found by Foldseek when searching this structure against the entire Protein Data Bank. Each hit reports a TM-score (0 to 1; >0.5 almost always implies the same fold) and an E-value. These are *structural* homologs — they may share no detectable sequence similarity.

  · Functional annotations link the protein to curated databases. InterPro entries identify conserved domains and families by matching the sequence against member-database signatures (Pfam, PROSITE, CDD, …). Gene Ontology (GO) terms describe molecular function, biological process, and cellular component in a controlled vocabulary. CATH places the structure in a hierarchical fold classification (Class/Architecture/Topology/Homologous-superfamily). The organism is the source species.

  · Three diagnostic plots accompany the record. The Cα contact map visualizes the tertiary structure as a 2D adjacency matrix (8 Å cutoff, sequence-local contacts suppressed). The Ramachandran plot shows the distribution of backbone (φ, ψ) torsions, with points in the α and β basins reflecting secondary structure content. The PAE plot shows AlphaFold's inter-residue confidence as a color matrix.

  · Six rendered views show the 3D structure from the faces of a cube — i.e. along ±x, ±y, ±z. Ren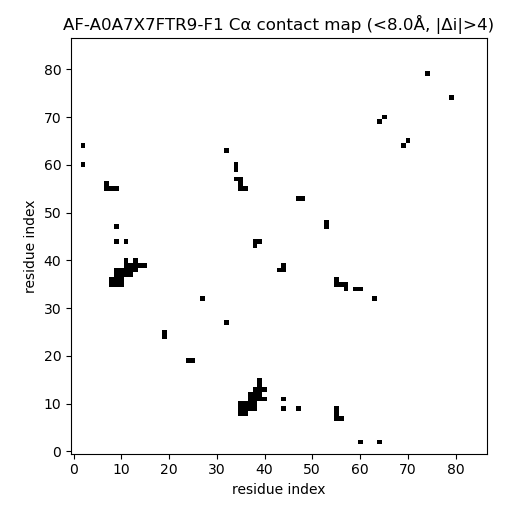dering representation is drawn randomly per protein from cartoon (secondary-structure ribbons), sticks (backbone bonds), or molecular surface; coloring is either N→C rainbow (blue at the N-terminus through red at the C-terminus) or one color per chain.